Protein AF-A0A3C0ID76-F1 (afdb_monomer_lite)

Secondary structure (DSSP, 8-state):
-EE-BB--STTTTEEEHHHHHHHHHH-GGGGGGEEEEE-HHHHHHT--EEEE--TT--HHHHTT-HHHHHHHHHHHHHHHT-S-HHHHHGGGSTTS-SB----SS-EEEEES---TT-SS---EEE-TTSEEBTTEEEEET--HHHHHHHTSHHHHHHHHHHS--S---

Foldseek 3Di:
DAFFFAALQVCLFKDFPVRVVVLCVVPVLQVVQKFWEDALVCVVVVGTMIGRRCVPPDPVSVVSGVSVVVSLVSSLVSQCPDPDPLSNVCSVVSNDGSGHPQDPAKWKKFFPDDDPPDLAGDIDIDGSRNRYYSRIDIDGPDDVVNVCVNRDSVVSVVCVVPPDHPDDD

Structure (mmCIF, N/CA/C/O backbone):
data_AF-A0A3C0ID76-F1
#
_entry.id   AF-A0A3C0ID76-F1
#
loop_
_atom_site.group_PDB
_atom_site.id
_atom_site.type_symbol
_atom_site.label_atom_id
_atom_site.label_alt_id
_atom_site.label_comp_id
_atom_site.label_asym_id
_atom_site.label_entity_id
_atom_site.label_seq_id
_atom_site.pdbx_PDB_ins_code
_atom_site.Cartn_x
_atom_site.Cartn_y
_atom_site.Cartn_z
_atom_site.occupancy
_atom_site.B_iso_or_equiv
_atom_site.auth_seq_id
_atom_site.auth_comp_id
_atom_site.auth_asym_id
_atom_site.auth_atom_id
_atom_site.pdbx_PDB_model_num
ATOM 1 N N . MET A 1 1 ? -0.368 5.693 -15.527 1.00 88.75 1 MET A N 1
ATOM 2 C CA . MET A 1 1 ? 0.178 5.298 -14.211 1.00 88.75 1 MET A CA 1
ATOM 3 C C . MET A 1 1 ? -0.665 5.972 -13.147 1.00 88.75 1 MET A C 1
ATOM 5 O O . MET A 1 1 ? -1.058 7.111 -13.368 1.00 88.75 1 MET A O 1
ATOM 9 N N . TYR A 1 2 ? -0.950 5.303 -12.034 1.00 95.44 2 TYR A N 1
ATOM 10 C CA . TYR A 1 2 ? -1.711 5.881 -10.923 1.00 95.44 2 TYR A CA 1
ATOM 11 C C . TYR A 1 2 ? -0.853 5.904 -9.665 1.00 95.44 2 TYR A C 1
ATOM 13 O O . TYR A 1 2 ? -0.040 5.013 -9.455 1.00 95.44 2 TYR A O 1
ATOM 21 N N . LYS A 1 3 ? -1.014 6.927 -8.826 1.00 97.00 3 LYS A N 1
ATOM 22 C CA . LYS A 1 3 ? -0.360 6.970 -7.514 1.00 97.00 3 LYS A CA 1
ATOM 23 C C . LYS A 1 3 ? -0.988 5.923 -6.590 1.00 97.00 3 LYS A C 1
ATOM 25 O O . LYS A 1 3 ? -2.196 5.714 -6.658 1.00 97.00 3 LYS A O 1
ATOM 30 N N . GLY A 1 4 ? -0.188 5.307 -5.721 1.00 97.56 4 GLY A N 1
ATOM 31 C CA . GLY A 1 4 ? -0.679 4.376 -4.708 1.00 97.56 4 GLY A CA 1
ATOM 32 C C . GLY A 1 4 ? -1.562 5.020 -3.636 1.00 97.56 4 GLY A C 1
ATOM 33 O O . GLY A 1 4 ? -1.765 6.241 -3.599 1.00 97.56 4 GLY A O 1
ATOM 34 N N . SER A 1 5 ? -2.074 4.175 -2.747 1.00 97.94 5 SER A N 1
ATOM 35 C CA . SER A 1 5 ? -3.008 4.557 -1.695 1.00 97.94 5 SER A CA 1
ATOM 36 C C . SER A 1 5 ? -2.307 5.272 -0.540 1.00 97.94 5 SER A C 1
ATOM 38 O O . SER A 1 5 ? -1.258 4.833 -0.066 1.00 97.94 5 SER A O 1
ATOM 40 N N . GLN A 1 6 ? -2.891 6.372 -0.061 1.00 97.25 6 GLN A N 1
ATOM 41 C CA . GLN A 1 6 ? -2.335 7.179 1.027 1.00 97.25 6 GLN A CA 1
ATOM 42 C C . GLN A 1 6 ? -3.062 6.900 2.355 1.00 97.25 6 GLN A C 1
ATOM 44 O O . GLN A 1 6 ? -4.247 7.229 2.458 1.00 97.25 6 GLN A O 1
ATOM 49 N N . PRO A 1 7 ? -2.380 6.359 3.388 1.00 96.69 7 PRO A N 1
ATOM 50 C CA . PRO A 1 7 ? -3.024 6.006 4.656 1.00 96.69 7 PRO A CA 1
ATOM 51 C C . PRO A 1 7 ? -3.488 7.217 5.475 1.00 96.69 7 PRO A C 1
ATOM 53 O O . PRO A 1 7 ? -4.645 7.282 5.896 1.00 96.69 7 PRO A O 1
ATOM 56 N N . THR A 1 8 ? -2.579 8.173 5.705 1.00 96.75 8 THR A N 1
ATOM 57 C CA . THR A 1 8 ? -2.744 9.293 6.655 1.00 96.75 8 THR A CA 1
ATOM 58 C C . THR A 1 8 ? -3.369 8.811 7.969 1.00 96.75 8 THR A C 1
ATOM 60 O O . THR A 1 8 ? -4.470 9.207 8.359 1.00 96.75 8 THR A O 1
ATOM 63 N N . ASP A 1 9 ? -2.684 7.874 8.614 1.00 96.50 9 ASP A N 1
ATOM 64 C CA . ASP A 1 9 ? -3.171 7.084 9.749 1.00 96.50 9 ASP A CA 1
ATOM 65 C C . ASP A 1 9 ? -2.263 7.195 10.990 1.00 96.50 9 ASP A C 1
ATOM 67 O O . ASP A 1 9 ? -2.601 6.687 12.056 1.00 96.50 9 ASP A O 1
ATOM 71 N N . GLY A 1 10 ? -1.104 7.853 10.867 1.00 95.69 10 GLY A N 1
ATOM 72 C CA . GLY A 1 10 ? -0.116 7.971 11.940 1.00 95.69 10 GLY A CA 1
ATOM 73 C C . GLY A 1 10 ? 0.570 6.645 12.273 1.00 95.69 10 GLY A C 1
ATOM 74 O O . GLY A 1 10 ? 1.035 6.479 13.394 1.00 95.69 10 GLY A O 1
ATOM 75 N N . GLY A 1 11 ? 0.578 5.684 11.342 1.00 96.50 11 GLY A N 1
ATOM 76 C CA . GLY A 1 11 ? 1.122 4.342 11.559 1.00 96.50 11 GLY A CA 1
ATOM 77 C C . GLY A 1 11 ? 0.181 3.386 12.298 1.00 96.50 11 GLY A C 1
ATOM 78 O O . GLY A 1 11 ? 0.545 2.236 12.523 1.00 96.50 11 GLY A O 1
ATOM 79 N N . ASN A 1 12 ? -1.035 3.812 12.662 1.00 98.31 12 ASN A N 1
ATOM 80 C CA . ASN A 1 12 ? -1.976 2.965 13.401 1.00 98.31 12 ASN A CA 1
ATOM 81 C C . ASN A 1 12 ? -2.407 1.716 12.619 1.00 98.31 12 ASN A C 1
ATOM 83 O O . ASN A 1 12 ? -2.674 0.687 13.241 1.00 98.31 12 ASN A O 1
ATOM 87 N N . PHE A 1 13 ? -2.468 1.782 11.290 1.00 98.19 13 PHE A N 1
ATOM 88 C CA . PHE A 1 13 ? -2.821 0.651 10.438 1.00 98.19 13 PHE A CA 1
ATOM 89 C C . PHE A 1 13 ? -1.612 -0.075 9.870 1.00 98.19 13 PHE A C 1
ATOM 91 O O . PHE A 1 13 ? -1.819 -0.996 9.092 1.00 98.19 13 PHE A O 1
ATOM 98 N N . LEU A 1 14 ? -0.384 0.293 10.236 1.00 98.06 14 LEU A N 1
ATOM 99 C CA . LEU A 1 14 ? 0.836 -0.286 9.680 1.00 98.06 14 LEU A CA 1
ATOM 100 C C . LEU A 1 14 ? 1.467 -1.275 10.662 1.00 98.06 14 LEU A C 1
ATOM 102 O O . LEU A 1 14 ? 1.483 -1.031 11.867 1.00 98.06 14 LEU A O 1
ATOM 106 N N . PHE A 1 15 ? 2.000 -2.376 10.131 1.00 98.06 15 PHE A N 1
ATOM 107 C CA . PHE A 1 15 ? 2.634 -3.434 10.915 1.00 98.06 15 PHE A CA 1
ATOM 108 C C . PHE A 1 15 ? 3.892 -3.948 10.218 1.00 98.06 15 PHE A C 1
ATOM 110 O O . PHE A 1 15 ? 3.887 -4.226 9.016 1.00 98.06 15 PHE A O 1
ATOM 117 N N . THR A 1 16 ? 4.945 -4.151 10.997 1.00 97.81 16 THR A N 1
ATOM 118 C CA . THR A 1 16 ? 6.022 -5.093 10.674 1.00 97.81 16 THR A CA 1
ATOM 119 C C . THR A 1 16 ? 5.516 -6.537 10.759 1.00 97.81 16 THR A C 1
ATOM 121 O O . THR A 1 16 ? 4.428 -6.811 11.273 1.00 97.81 16 THR A O 1
ATOM 124 N N . GLU A 1 17 ? 6.305 -7.499 10.274 1.00 97.25 17 GLU A N 1
ATOM 125 C CA . GLU A 1 17 ? 5.946 -8.921 10.365 1.00 97.25 17 GLU A CA 1
ATOM 126 C C . GLU A 1 17 ? 5.778 -9.394 11.820 1.00 97.25 17 GLU A C 1
ATOM 128 O O . GLU A 1 17 ? 4.817 -10.106 12.117 1.00 97.25 17 GLU A O 1
ATOM 133 N N . SER A 1 18 ? 6.644 -8.940 12.736 1.00 98.00 18 SER A N 1
ATOM 134 C CA . SER A 1 18 ? 6.535 -9.265 14.166 1.00 98.00 18 SER A CA 1
ATOM 135 C C . SER A 1 18 ? 5.276 -8.661 14.784 1.00 98.00 18 SER A C 1
ATOM 137 O O . SER A 1 18 ? 4.487 -9.381 15.390 1.00 98.00 18 SER A O 1
ATOM 139 N N . GLU A 1 19 ? 5.030 -7.362 14.572 1.00 98.19 19 GLU A N 1
ATOM 140 C CA . GLU A 1 19 ? 3.843 -6.688 15.117 1.00 98.19 19 GLU A CA 1
ATOM 141 C C . GLU A 1 19 ? 2.546 -7.303 14.593 1.00 98.19 19 GLU A C 1
ATOM 143 O O . GLU A 1 19 ? 1.575 -7.417 15.338 1.00 98.19 19 GLU A O 1
ATOM 148 N N . LYS A 1 20 ? 2.523 -7.722 13.320 1.00 98.12 20 LYS A N 1
ATOM 149 C CA . LYS A 1 20 ? 1.394 -8.442 12.726 1.00 98.12 20 LYS A CA 1
ATOM 150 C C . LYS A 1 20 ? 1.130 -9.746 13.475 1.00 98.12 20 LYS A C 1
ATOM 152 O O . LYS A 1 20 ? -0.009 -10.015 13.846 1.00 98.12 20 LYS A O 1
ATOM 157 N N . ASN A 1 21 ? 2.165 -10.557 13.690 1.00 98.12 21 ASN A N 1
ATOM 158 C CA . ASN A 1 21 ? 2.030 -11.841 14.375 1.00 98.12 21 ASN A CA 1
ATOM 159 C C . ASN A 1 21 ? 1.540 -11.638 15.817 1.00 98.12 21 ASN A C 1
ATOM 161 O O . ASN A 1 21 ? 0.553 -12.252 16.222 1.00 98.12 21 ASN A O 1
ATOM 165 N N . ASP A 1 22 ? 2.132 -10.694 16.549 1.00 98.31 22 ASP A N 1
ATOM 166 C CA . ASP A 1 22 ? 1.720 -10.355 17.915 1.00 98.31 22 ASP A CA 1
ATOM 167 C C . ASP A 1 22 ? 0.293 -9.802 17.980 1.00 98.31 22 ASP A C 1
ATOM 169 O O . ASP A 1 22 ? -0.436 -10.049 18.943 1.00 98.31 22 ASP A O 1
ATOM 173 N N . PHE A 1 23 ? -0.138 -9.054 16.965 1.00 98.31 23 PHE A N 1
ATOM 174 C CA . PHE A 1 23 ? -1.504 -8.552 16.881 1.00 98.31 23 PHE A CA 1
ATOM 175 C C . PHE A 1 23 ? -2.504 -9.689 16.648 1.00 98.31 23 PHE A C 1
ATOM 177 O O . PHE A 1 23 ? -3.539 -9.746 17.312 1.00 98.31 23 PHE A O 1
ATOM 184 N N . LEU A 1 24 ? -2.179 -10.630 15.759 1.00 98.12 24 LEU A N 1
ATOM 185 C CA . LEU A 1 24 ? -3.0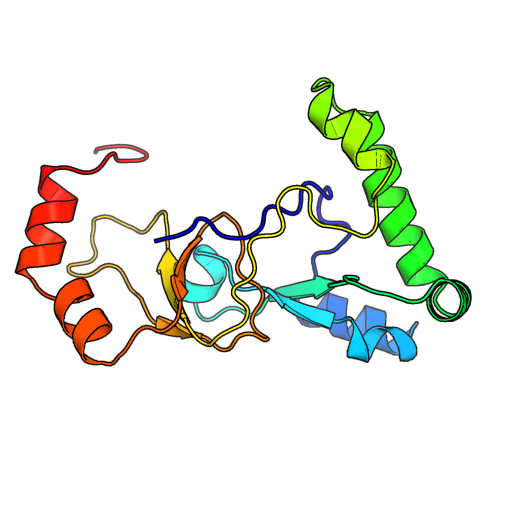55 -11.751 15.419 1.00 98.12 24 LEU A CA 1
ATOM 186 C C . LEU A 1 24 ? -3.175 -12.798 16.530 1.00 98.12 24 LEU A C 1
ATOM 188 O O . LEU A 1 24 ? -4.211 -13.449 16.610 1.00 98.12 24 LEU A O 1
ATOM 192 N N . THR A 1 25 ? -2.189 -12.928 17.425 1.00 98.00 25 THR A N 1
ATOM 193 C CA . THR A 1 25 ? -2.357 -13.763 18.634 1.00 98.00 25 THR A CA 1
ATOM 194 C C . THR A 1 25 ? -3.434 -13.206 19.567 1.00 98.00 25 THR A C 1
ATOM 196 O O . THR A 1 25 ? -4.194 -13.965 20.163 1.00 98.00 25 THR A O 1
ATOM 199 N N . LYS A 1 26 ? -3.532 -11.876 19.668 1.00 97.38 26 LYS A N 1
ATOM 200 C CA . LYS A 1 26 ? -4.506 -11.175 20.519 1.00 97.38 26 LYS A CA 1
ATOM 201 C C . LYS A 1 26 ? -5.871 -11.053 19.852 1.00 97.38 26 LYS A C 1
ATOM 203 O O . LYS A 1 26 ? -6.887 -11.031 20.539 1.00 97.38 26 LYS A O 1
ATOM 208 N N . GLU A 1 27 ? -5.897 -10.947 18.526 1.00 97.19 27 GLU A N 1
ATOM 209 C CA . GLU A 1 27 ? -7.123 -10.733 17.761 1.00 97.19 27 GLU A CA 1
ATOM 210 C C . GLU A 1 27 ? -7.144 -11.524 16.439 1.00 97.19 27 GLU A C 1
ATOM 212 O O . GLU A 1 27 ? -7.035 -10.943 15.356 1.00 97.19 27 GLU A O 1
ATOM 217 N N . PRO A 1 28 ? -7.341 -12.857 16.488 1.00 97.44 28 PRO A N 1
ATOM 218 C CA . PRO A 1 28 ? -7.258 -13.717 15.302 1.00 97.44 28 PRO A CA 1
ATOM 219 C C . PRO A 1 28 ? -8.262 -13.364 14.196 1.00 97.44 28 PRO A C 1
ATOM 221 O O . PRO A 1 28 ? -7.977 -13.532 13.011 1.00 97.44 28 PRO A O 1
ATOM 224 N N . LYS A 1 29 ? -9.437 -12.829 14.562 1.00 96.81 29 LYS A N 1
ATOM 225 C CA . LYS A 1 29 ? -10.487 -12.419 13.609 1.00 96.81 29 LYS A CA 1
ATOM 226 C C . LYS A 1 29 ? -10.037 -11.304 12.660 1.00 96.81 29 LYS A C 1
ATOM 228 O O . LYS A 1 29 ? -10.600 -11.178 11.575 1.00 96.81 29 LYS A O 1
ATOM 233 N N . ALA A 1 30 ? -9.005 -10.542 13.026 1.00 97.38 30 ALA A N 1
ATOM 234 C CA . ALA A 1 30 ? -8.445 -9.501 12.175 1.00 97.38 30 ALA A CA 1
ATOM 235 C C . ALA A 1 30 ? -7.633 -10.054 10.991 1.00 97.38 30 ALA A C 1
ATOM 237 O O . ALA A 1 30 ? -7.351 -9.300 10.064 1.00 97.38 30 ALA A O 1
ATOM 238 N N . ALA A 1 31 ? -7.288 -11.350 10.973 1.00 97.50 31 ALA A N 1
ATOM 239 C CA . ALA A 1 31 ? -6.434 -11.952 9.943 1.00 97.50 31 ALA A CA 1
ATOM 240 C C . ALA A 1 31 ? -6.916 -11.677 8.512 1.00 97.50 31 ALA A C 1
ATOM 242 O O . ALA A 1 31 ? -6.108 -11.373 7.641 1.00 97.50 31 ALA A O 1
ATOM 243 N N . LYS A 1 32 ? -8.233 -11.703 8.277 1.00 96.31 32 LYS A N 1
ATOM 244 C CA . LYS A 1 32 ? -8.817 -11.439 6.953 1.00 96.31 32 LYS A CA 1
ATOM 245 C C . LYS A 1 32 ? -8.697 -9.983 6.481 1.00 96.31 32 LYS A C 1
ATOM 247 O O . LYS A 1 32 ? -8.815 -9.722 5.289 1.00 96.31 32 LYS A O 1
ATOM 252 N N . TYR A 1 33 ? -8.453 -9.057 7.408 1.00 97.69 33 TYR A N 1
ATOM 253 C CA . TYR A 1 33 ? -8.259 -7.628 7.147 1.00 97.69 33 TYR A CA 1
ATOM 254 C C . TYR A 1 33 ? -6.789 -7.228 7.084 1.00 97.69 33 TYR A C 1
ATOM 256 O O . TYR A 1 33 ? -6.476 -6.085 6.768 1.00 97.69 33 TYR A O 1
ATOM 264 N N . ILE A 1 34 ? -5.874 -8.145 7.385 1.00 98.00 34 ILE A N 1
ATOM 265 C CA . ILE A 1 34 ? -4.447 -7.899 7.255 1.00 98.00 34 ILE A CA 1
ATOM 266 C C . ILE A 1 34 ? -4.021 -8.240 5.830 1.00 98.00 34 ILE A C 1
ATOM 268 O O . ILE A 1 34 ? -4.134 -9.383 5.389 1.00 98.00 34 ILE A O 1
ATOM 272 N N . LYS A 1 35 ? -3.505 -7.241 5.117 1.00 98.12 35 LYS A N 1
ATOM 273 C CA . LYS A 1 35 ? -3.000 -7.381 3.747 1.00 98.12 35 LYS A CA 1
ATOM 274 C C . LYS A 1 35 ? -1.531 -6.954 3.663 1.00 98.12 35 LYS A C 1
ATOM 276 O O . LYS A 1 35 ? -1.111 -6.121 4.474 1.00 98.12 35 LYS A O 1
ATOM 281 N N . PRO A 1 36 ? -0.738 -7.502 2.724 1.00 98.06 36 PRO A N 1
ATOM 282 C CA . PRO A 1 36 ? 0.576 -6.955 2.404 1.00 98.06 36 PRO A CA 1
ATOM 283 C C . PRO A 1 36 ? 0.453 -5.479 2.018 1.00 98.06 36 PRO A C 1
ATOM 285 O O . PRO A 1 36 ? -0.465 -5.105 1.292 1.00 98.06 36 PRO A O 1
ATOM 288 N N . LEU A 1 37 ? 1.374 -4.651 2.502 1.00 98.25 37 LEU A N 1
ATOM 289 C CA . LEU A 1 37 ? 1.503 -3.255 2.101 1.00 98.25 37 LEU A CA 1
ATOM 290 C C . LEU A 1 37 ? 2.835 -3.083 1.384 1.00 98.25 37 LEU A C 1
ATOM 292 O O . LEU A 1 37 ? 3.892 -3.212 2.002 1.00 98.25 37 LEU A O 1
ATOM 296 N N . ILE A 1 38 ? 2.779 -2.753 0.099 1.00 97.94 38 ILE A N 1
ATOM 297 C CA . ILE A 1 38 ? 3.963 -2.597 -0.733 1.00 97.94 38 ILE A CA 1
ATOM 298 C C . ILE A 1 38 ? 4.289 -1.116 -0.881 1.00 97.94 38 ILE A C 1
ATOM 300 O O . ILE A 1 38 ? 3.561 -0.337 -1.502 1.00 97.94 38 ILE A O 1
ATOM 304 N N . SER A 1 39 ? 5.409 -0.745 -0.278 1.00 97.00 39 SER A N 1
ATOM 305 C CA . SER A 1 39 ? 5.996 0.591 -0.274 1.00 97.00 39 SER A CA 1
ATOM 306 C C . SER A 1 39 ? 7.337 0.563 -1.001 1.00 97.00 39 SER A C 1
ATOM 308 O O . SER A 1 39 ? 7.938 -0.496 -1.168 1.00 97.00 39 SER A O 1
ATOM 310 N N . ALA A 1 40 ? 7.823 1.726 -1.440 1.00 96.88 40 ALA A N 1
ATOM 311 C CA . ALA A 1 40 ? 9.033 1.806 -2.259 1.00 96.88 40 ALA A CA 1
ATOM 312 C C . ALA A 1 40 ? 10.266 1.207 -1.564 1.00 96.88 40 ALA A C 1
ATOM 314 O O . ALA A 1 40 ? 11.022 0.476 -2.195 1.00 96.88 40 ALA A O 1
ATOM 315 N N . HIS A 1 41 ? 10.457 1.498 -0.275 1.00 95.56 41 HIS A N 1
ATOM 316 C CA . HIS A 1 41 ? 11.593 0.996 0.497 1.00 95.56 41 HIS A CA 1
ATOM 317 C C . HIS A 1 41 ? 11.536 -0.527 0.638 1.00 95.56 41 HIS A C 1
ATOM 319 O O . HIS A 1 41 ? 12.471 -1.226 0.257 1.00 95.56 41 HIS A O 1
ATOM 325 N N . GLU A 1 42 ? 10.398 -1.033 1.103 1.00 95.56 42 GLU A N 1
ATOM 326 C CA . GLU A 1 42 ? 10.165 -2.448 1.347 1.00 95.56 42 GLU A CA 1
ATOM 327 C C . GLU A 1 42 ? 10.267 -3.265 0.056 1.00 95.56 42 GLU A C 1
ATOM 329 O O . GLU A 1 42 ? 10.925 -4.301 0.033 1.00 95.56 42 GLU A O 1
ATOM 334 N N . PHE A 1 43 ? 9.716 -2.756 -1.049 1.00 97.44 43 PHE A N 1
ATOM 335 C CA . PHE A 1 43 ? 9.840 -3.392 -2.357 1.00 97.44 43 PHE A CA 1
ATOM 336 C C . PHE A 1 43 ? 11.295 -3.469 -2.836 1.00 97.44 43 PHE A C 1
ATOM 338 O O . PHE A 1 43 ? 11.737 -4.516 -3.301 1.00 97.44 43 PHE A O 1
ATOM 345 N N . ILE A 1 44 ? 12.048 -2.371 -2.721 1.00 97.12 44 ILE A N 1
ATOM 346 C CA . ILE A 1 44 ? 13.440 -2.310 -3.187 1.00 97.12 44 ILE A CA 1
ATOM 347 C C . ILE A 1 44 ? 14.356 -3.210 -2.347 1.00 97.12 44 ILE A C 1
ATOM 349 O O . ILE A 1 44 ? 15.296 -3.786 -2.894 1.00 97.12 44 ILE A O 1
ATOM 353 N N . ASN A 1 45 ? 14.093 -3.326 -1.045 1.00 95.88 45 ASN A N 1
ATOM 354 C CA . ASN A 1 45 ? 14.939 -4.065 -0.105 1.00 95.88 45 ASN A CA 1
ATOM 355 C C . ASN A 1 45 ? 14.455 -5.498 0.173 1.00 95.88 45 ASN A C 1
ATOM 357 O O . ASN A 1 45 ? 15.119 -6.231 0.900 1.00 95.88 45 ASN A O 1
ATOM 361 N N . GLY A 1 46 ? 13.322 -5.917 -0.400 1.00 94.75 46 GLY A N 1
ATOM 362 C CA . GLY A 1 46 ? 12.740 -7.240 -0.151 1.00 94.75 46 GLY A CA 1
ATOM 363 C C . GLY A 1 46 ? 12.190 -7.408 1.270 1.00 94.75 46 GLY A C 1
ATOM 364 O O . GLY A 1 46 ? 12.111 -8.527 1.778 1.00 94.75 46 GLY A O 1
ATOM 365 N N . GLU A 1 47 ? 11.825 -6.307 1.922 1.00 95.88 47 GLU A N 1
ATOM 366 C CA . GLU A 1 47 ? 11.252 -6.316 3.265 1.00 95.88 47 GLU A CA 1
ATOM 367 C C . GLU A 1 47 ? 9.735 -6.500 3.211 1.00 95.88 47 GLU A C 1
ATOM 369 O O . GLU A 1 47 ? 9.071 -6.210 2.214 1.00 95.88 47 GLU A O 1
ATOM 374 N N . LYS A 1 48 ? 9.162 -6.976 4.318 1.00 96.38 48 LYS A N 1
ATOM 375 C CA . LYS A 1 48 ? 7.722 -7.197 4.429 1.00 96.38 48 LYS A CA 1
ATOM 376 C C . LYS A 1 48 ? 7.084 -6.183 5.353 1.00 96.38 48 LYS A C 1
ATOM 378 O O . LYS A 1 48 ? 7.508 -5.996 6.494 1.00 96.38 48 LYS A O 1
ATOM 383 N N . ARG A 1 49 ? 5.967 -5.637 4.892 1.00 97.50 49 ARG A N 1
ATOM 384 C CA . ARG A 1 49 ? 5.092 -4.783 5.681 1.00 97.50 49 ARG A CA 1
ATOM 385 C C . ARG A 1 49 ? 3.648 -5.137 5.411 1.00 97.50 49 ARG A C 1
ATOM 387 O O . ARG A 1 49 ? 3.302 -5.661 4.354 1.00 97.50 49 ARG A O 1
ATOM 394 N N . TYR A 1 50 ? 2.812 -4.869 6.398 1.00 98.50 50 TYR A N 1
ATOM 395 C CA . TYR A 1 50 ? 1.404 -5.212 6.368 1.00 98.50 50 TYR A CA 1
ATOM 396 C C . TYR A 1 50 ? 0.569 -4.014 6.791 1.00 98.50 50 TYR A C 1
ATOM 398 O O . TYR A 1 50 ? 1.045 -3.122 7.503 1.00 98.50 50 TYR A O 1
ATOM 406 N N . CYS A 1 51 ? -0.694 -4.012 6.377 1.00 98.44 51 CYS A N 1
ATOM 407 C CA . CYS A 1 51 ? -1.664 -3.052 6.863 1.00 98.44 51 CYS A CA 1
ATOM 408 C C . CYS A 1 51 ? -3.007 -3.675 7.232 1.00 98.44 51 CYS A C 1
ATOM 410 O O . CYS A 1 51 ? -3.398 -4.705 6.683 1.00 98.44 51 CYS A O 1
ATOM 412 N N . LEU A 1 52 ? -3.738 -2.993 8.115 1.00 98.25 52 LEU A N 1
ATOM 413 C CA . LEU A 1 52 ? -5.176 -3.194 8.273 1.00 98.25 52 LEU A CA 1
ATOM 414 C C . LEU A 1 52 ? -5.909 -2.538 7.096 1.00 98.25 52 LEU A C 1
ATOM 416 O O . LEU A 1 52 ? -5.990 -1.314 7.001 1.00 98.25 52 LEU A O 1
ATOM 420 N N . TRP A 1 53 ? -6.445 -3.368 6.208 1.00 98.06 53 TRP A N 1
ATOM 421 C CA . TRP A 1 53 ? -7.262 -2.982 5.067 1.00 98.06 53 TRP A CA 1
ATOM 422 C C . TRP A 1 53 ? -8.738 -3.245 5.372 1.00 98.06 53 TRP A C 1
ATOM 424 O O . TRP A 1 53 ? -9.234 -4.357 5.216 1.00 98.06 53 TRP A O 1
ATOM 434 N N . LEU A 1 54 ? -9.432 -2.214 5.856 1.00 97.44 54 LEU A N 1
ATOM 435 C CA . LEU A 1 54 ? -10.800 -2.300 6.389 1.00 97.44 54 LEU A CA 1
ATOM 436 C C . LEU A 1 54 ? -11.860 -1.788 5.400 1.00 97.44 54 LEU A C 1
ATOM 438 O O . LEU A 1 54 ? -12.896 -1.260 5.808 1.00 97.44 54 LEU A O 1
ATOM 442 N N . VAL A 1 55 ? -11.583 -1.885 4.100 1.00 95.50 55 VAL A N 1
ATOM 443 C CA . VAL A 1 55 ? -12.574 -1.569 3.065 1.00 95.50 55 VAL A CA 1
ATOM 444 C C . VAL A 1 55 ? -13.740 -2.550 3.201 1.00 95.50 55 VAL A C 1
ATOM 446 O O . VAL A 1 55 ? -13.516 -3.746 3.364 1.00 95.50 55 VAL A O 1
ATOM 449 N N . ASP A 1 56 ? -14.961 -2.015 3.204 1.00 93.25 56 ASP A N 1
ATOM 450 C CA . ASP A 1 56 ? -16.220 -2.764 3.316 1.00 93.25 56 ASP A CA 1
ATOM 451 C C . ASP A 1 56 ? -16.337 -3.665 4.561 1.00 93.25 56 ASP A C 1
ATOM 453 O O . ASP A 1 56 ? -17.068 -4.653 4.569 1.00 93.25 56 ASP A O 1
ATOM 457 N N . VAL A 1 57 ? -15.629 -3.327 5.647 1.00 95.62 57 VAL A N 1
ATOM 458 C CA . VAL A 1 57 ? -15.779 -4.043 6.918 1.00 95.62 57 VAL A CA 1
ATOM 459 C C . VAL A 1 57 ? -17.179 -3.836 7.504 1.00 95.62 57 VAL A C 1
ATOM 461 O O . VAL A 1 57 ? -17.636 -2.709 7.707 1.00 95.62 57 VAL A O 1
ATOM 464 N N . GLU A 1 58 ? -17.835 -4.936 7.866 1.00 95.31 58 GLU A N 1
ATOM 465 C CA . GLU A 1 58 ? -19.152 -4.892 8.492 1.00 95.31 58 GLU A CA 1
ATOM 466 C C . GLU A 1 58 ? -19.074 -4.403 9.954 1.00 95.31 58 GLU A C 1
ATOM 468 O O . GLU A 1 58 ? -18.249 -4.897 10.740 1.00 95.31 58 GLU A O 1
ATOM 473 N N . PRO A 1 59 ? -19.970 -3.498 10.401 1.00 93.31 59 PRO A N 1
ATOM 474 C CA . PRO A 1 59 ? -19.972 -2.998 11.778 1.00 93.31 59 PRO A CA 1
ATOM 475 C C . PRO A 1 59 ? -20.070 -4.101 12.839 1.00 93.31 59 PRO A C 1
ATOM 477 O O . PRO A 1 59 ? -19.509 -3.977 13.930 1.00 93.31 59 PRO A O 1
ATOM 480 N N . ASN A 1 60 ? -20.771 -5.195 12.532 1.00 94.56 60 ASN A N 1
ATOM 481 C CA . ASN A 1 60 ? -20.919 -6.328 13.445 1.00 94.56 60 ASN A CA 1
ATOM 482 C C . ASN A 1 60 ? -19.619 -7.111 13.645 1.00 94.56 60 ASN A C 1
ATOM 484 O O . ASN A 1 60 ? -19.430 -7.703 14.706 1.00 94.56 60 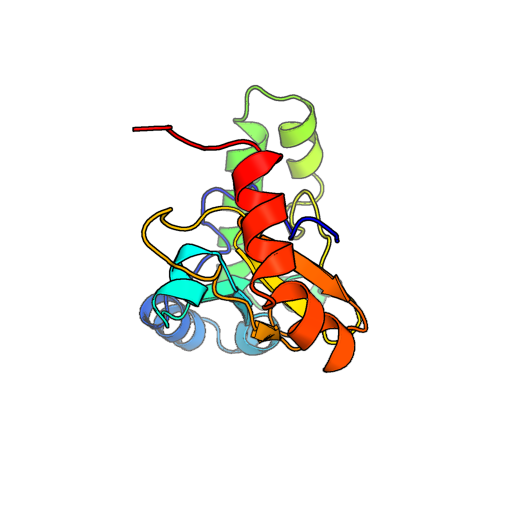ASN A O 1
ATOM 488 N N . GLU A 1 61 ? -18.714 -7.090 12.670 1.00 94.62 61 GLU A N 1
ATOM 489 C CA . GLU A 1 61 ? -17.406 -7.727 12.793 1.00 94.62 61 GLU A CA 1
ATOM 490 C C . GLU A 1 61 ? -16.423 -6.837 13.545 1.00 94.62 61 GLU A C 1
ATOM 492 O O . GLU A 1 61 ? -15.706 -7.328 14.416 1.00 94.62 61 GLU A O 1
ATOM 497 N N . LEU A 1 62 ? -16.449 -5.520 13.298 1.00 94.19 62 LEU A N 1
ATOM 498 C CA . LEU A 1 62 ? -15.643 -4.556 14.056 1.00 94.19 62 LEU A CA 1
ATOM 499 C C . LEU A 1 62 ? -15.910 -4.631 15.561 1.00 94.19 62 LEU A C 1
ATOM 501 O O . LEU A 1 62 ? -14.971 -4.593 16.353 1.00 94.19 62 LEU A O 1
ATOM 505 N N . LYS A 1 63 ? -17.175 -4.800 15.970 1.00 93.31 63 LYS A N 1
ATOM 506 C CA . LYS A 1 63 ? -17.548 -4.968 17.388 1.00 93.31 63 LYS A CA 1
ATOM 507 C C . LYS A 1 63 ? -16.863 -6.164 18.057 1.00 93.31 63 LYS A C 1
ATOM 509 O O . LYS A 1 63 ? -16.702 -6.167 19.272 1.00 93.31 63 LYS A O 1
ATOM 514 N N . GLN A 1 64 ? -16.460 -7.168 17.281 1.00 95.25 64 GLN A N 1
ATOM 515 C CA . GLN A 1 64 ? -15.789 -8.372 17.773 1.00 95.25 64 GLN A CA 1
ATOM 516 C C . GLN A 1 64 ? -14.258 -8.241 17.783 1.00 95.25 64 GLN A C 1
ATOM 518 O O . GLN A 1 64 ? -13.576 -9.211 18.113 1.00 95.25 64 GLN A O 1
ATOM 523 N N . MET A 1 65 ? -13.721 -7.076 17.407 1.00 97.50 65 MET A N 1
ATOM 524 C CA . MET A 1 65 ? -12.290 -6.807 17.252 1.00 97.50 65 MET A CA 1
ATOM 525 C C . MET A 1 65 ? -11.886 -5.540 18.037 1.00 97.50 65 MET A C 1
ATOM 527 O O . MET A 1 65 ? -11.647 -4.477 17.452 1.00 97.50 65 MET A O 1
ATOM 531 N N . PRO A 1 66 ? -11.858 -5.599 19.386 1.00 97.69 66 PRO A N 1
ATOM 532 C CA . PRO A 1 66 ? -11.558 -4.441 20.228 1.00 97.69 66 PRO A CA 1
ATOM 533 C C . PRO A 1 66 ? -10.176 -3.820 19.976 1.00 97.69 66 PRO A C 1
ATOM 535 O O . PRO A 1 66 ? -10.011 -2.615 20.174 1.00 97.69 66 PRO A O 1
ATOM 538 N N . ASN A 1 67 ? -9.173 -4.585 19.543 1.00 98.00 67 ASN A N 1
ATOM 539 C CA . ASN A 1 67 ? -7.848 -4.040 19.245 1.00 98.00 67 ASN A CA 1
ATOM 540 C C . ASN A 1 67 ? -7.826 -3.292 17.905 1.00 98.00 67 ASN A C 1
ATOM 542 O O . ASN A 1 67 ? -7.200 -2.234 17.823 1.00 98.00 67 ASN A O 1
ATOM 546 N N . VAL A 1 68 ? -8.563 -3.756 16.892 1.00 98.19 68 VAL A N 1
ATOM 547 C CA . VAL A 1 68 ? -8.816 -3.010 15.651 1.00 98.19 68 VAL A CA 1
ATOM 548 C C . VAL A 1 68 ? -9.556 -1.708 15.962 1.00 98.19 68 VAL A C 1
ATOM 550 O O . VAL A 1 68 ? -9.137 -0.652 15.490 1.00 98.19 68 VAL A O 1
ATOM 553 N N . LEU A 1 69 ? -10.584 -1.734 16.820 1.00 97.94 69 LEU A N 1
ATOM 554 C CA . LEU A 1 69 ? -11.295 -0.518 17.247 1.00 97.94 69 LEU A CA 1
ATOM 555 C C . LEU A 1 69 ? -10.359 0.510 17.901 1.00 97.94 69 LEU A C 1
ATOM 557 O O . LEU A 1 69 ? -10.449 1.700 17.599 1.00 97.94 69 LEU A O 1
ATOM 561 N N . LYS A 1 70 ? -9.408 0.067 18.736 1.00 98.19 70 LYS A N 1
ATOM 562 C CA . LYS A 1 70 ? -8.381 0.956 19.310 1.00 98.19 70 LYS A CA 1
ATOM 563 C C . LYS A 1 70 ? -7.511 1.610 18.231 1.00 98.19 70 LYS A C 1
ATOM 565 O O . LYS A 1 70 ? -7.233 2.803 18.334 1.00 98.19 70 LYS A O 1
ATOM 570 N N . ARG A 1 71 ? -7.097 0.865 17.195 1.00 98.31 71 ARG A N 1
ATOM 571 C CA . ARG A 1 71 ? -6.327 1.422 16.063 1.00 98.31 71 ARG A CA 1
ATOM 572 C C . ARG A 1 71 ? -7.156 2.437 15.267 1.00 98.31 71 ARG A C 1
ATOM 574 O O . ARG A 1 71 ? -6.645 3.510 14.961 1.00 98.31 71 ARG A O 1
ATOM 581 N N . ILE A 1 72 ? -8.432 2.143 14.995 1.00 98.31 72 ILE A N 1
ATOM 582 C CA . I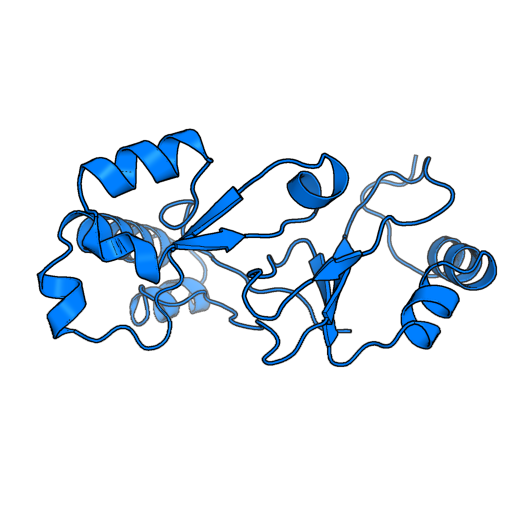LE A 1 72 ? -9.366 3.062 14.312 1.00 98.31 72 ILE A CA 1
ATOM 583 C C . ILE A 1 72 ? -9.503 4.376 15.093 1.00 98.31 72 ILE A C 1
ATOM 585 O O . ILE A 1 72 ? -9.435 5.459 14.510 1.00 98.31 72 ILE A O 1
ATOM 589 N N . GLU A 1 73 ? -9.644 4.302 16.416 1.00 98.25 73 GLU A N 1
ATOM 590 C CA . GLU A 1 73 ? -9.713 5.497 17.261 1.00 98.25 73 GLU A CA 1
ATOM 591 C C . GLU A 1 73 ? -8.390 6.281 17.256 1.00 98.25 73 GLU A C 1
ATOM 593 O O . GLU A 1 73 ? -8.398 7.511 17.218 1.00 98.25 73 GLU A O 1
ATOM 598 N N . GLY A 1 74 ? -7.247 5.588 17.217 1.00 98.50 74 GLY A N 1
ATOM 599 C CA . GLY A 1 74 ? -5.934 6.206 17.017 1.00 98.50 74 GLY A CA 1
ATOM 600 C C . GLY A 1 74 ? -5.853 7.010 15.714 1.00 98.50 74 GLY A C 1
ATOM 601 O O . GLY A 1 74 ? -5.424 8.166 15.729 1.00 98.50 74 GLY A O 1
ATOM 602 N N . VAL A 1 75 ? -6.348 6.446 14.605 1.00 98.44 75 VAL A N 1
ATOM 603 C CA . VAL A 1 75 ? -6.450 7.145 13.311 1.00 98.44 75 VAL A CA 1
ATOM 604 C C . VAL A 1 75 ? -7.340 8.378 13.419 1.00 98.44 75 VAL A C 1
ATOM 606 O O . VAL A 1 75 ? -6.943 9.464 12.989 1.00 98.44 75 VAL A O 1
ATOM 609 N N . ARG A 1 76 ? -8.532 8.235 14.011 1.00 98.38 76 ARG A N 1
ATOM 610 C CA . ARG A 1 76 ? -9.485 9.338 14.191 1.00 98.38 76 ARG A CA 1
ATOM 611 C C . ARG A 1 76 ? -8.858 10.491 14.976 1.00 98.38 76 ARG A C 1
ATOM 613 O O . ARG A 1 76 ? -8.899 11.628 14.509 1.00 98.38 76 ARG A O 1
ATOM 620 N N . LYS A 1 77 ? -8.247 10.201 16.129 1.00 98.44 77 LYS A N 1
ATOM 621 C CA . LYS A 1 77 ? -7.584 11.203 16.979 1.00 98.44 77 LYS A CA 1
ATOM 622 C C . LYS A 1 77 ? -6.458 11.921 16.244 1.00 98.44 77 LYS A C 1
ATOM 624 O O . LYS A 1 77 ? -6.406 13.147 16.273 1.00 98.44 77 LYS A O 1
ATOM 629 N N . MET A 1 78 ? -5.602 11.175 15.544 1.00 98.12 78 MET A N 1
ATOM 630 C CA . MET A 1 78 ? -4.507 11.754 14.762 1.00 98.12 78 MET A CA 1
ATOM 631 C C . MET A 1 78 ? -5.042 12.701 13.678 1.00 98.12 78 MET A C 1
ATOM 633 O O . MET A 1 78 ? -4.582 13.836 13.562 1.00 98.12 78 MET A O 1
ATOM 637 N N . ARG A 1 79 ? -6.062 12.273 12.922 1.00 98.19 79 ARG A N 1
ATOM 638 C CA . ARG A 1 79 ? -6.664 13.082 11.852 1.00 98.19 79 ARG A CA 1
ATOM 639 C C . ARG A 1 79 ? -7.312 14.366 12.375 1.00 98.19 79 ARG A C 1
ATOM 641 O O . ARG A 1 79 ? -7.107 15.420 11.777 1.00 98.19 79 ARG A O 1
ATOM 648 N N . LEU A 1 80 ? -8.029 14.298 13.501 1.00 98.12 80 LEU A N 1
ATOM 649 C CA . LEU A 1 80 ? -8.627 15.471 14.158 1.00 98.12 80 LEU A CA 1
ATOM 650 C C . LEU A 1 80 ? -7.579 16.469 14.667 1.00 98.12 80 LEU A C 1
ATOM 652 O O . LEU A 1 80 ? -7.835 17.668 14.656 1.00 98.12 80 LEU A O 1
ATOM 656 N N . ALA A 1 81 ? -6.402 15.990 15.073 1.00 97.81 81 ALA A N 1
ATOM 657 C CA . ALA A 1 81 ? -5.299 16.839 15.518 1.00 97.81 81 ALA A CA 1
ATOM 658 C C . ALA A 1 81 ? -4.542 17.530 14.363 1.00 97.81 81 ALA A C 1
ATOM 660 O O . ALA A 1 81 ? -3.674 18.366 14.608 1.00 97.81 81 ALA A O 1
ATOM 661 N N . SER A 1 82 ? -4.832 17.194 13.100 1.00 97.00 82 SER A N 1
ATOM 662 C CA . SER A 1 82 ? -4.168 17.801 11.944 1.00 97.00 82 SER A CA 1
ATOM 663 C C . SER A 1 82 ? -4.558 19.270 11.770 1.00 97.00 82 SER A C 1
ATOM 665 O O . SER A 1 82 ? -5.716 19.631 11.941 1.00 97.00 82 SER A O 1
ATOM 667 N N . SER A 1 83 ? -3.629 20.118 11.321 1.00 96.50 83 SER A N 1
ATOM 668 C CA . SER A 1 83 ? -3.927 21.502 10.917 1.00 96.50 83 SER A CA 1
ATOM 669 C C . SER A 1 83 ? -4.658 21.601 9.571 1.00 96.50 83 SER A C 1
ATOM 671 O O . SER A 1 83 ? -5.246 22.633 9.252 1.00 96.50 83 SER A O 1
ATOM 673 N N . LYS A 1 84 ? -4.633 20.538 8.758 1.00 96.31 84 LYS A N 1
ATOM 674 C CA . LYS A 1 84 ? -5.264 20.514 7.435 1.00 96.31 84 LYS A CA 1
ATOM 675 C C . LYS A 1 84 ? -6.733 20.127 7.562 1.00 96.31 84 LYS A C 1
ATOM 677 O O . LYS A 1 84 ? -7.041 18.997 7.939 1.00 96.31 84 LYS A O 1
ATOM 682 N N . LYS A 1 85 ? -7.632 21.025 7.148 1.00 96.62 85 LYS A N 1
ATOM 683 C CA . LYS A 1 85 ? -9.087 20.809 7.210 1.00 96.62 85 LYS A CA 1
ATOM 684 C C . LYS A 1 85 ? -9.530 19.510 6.524 1.00 96.62 85 LYS A C 1
ATOM 686 O O . LYS A 1 85 ? -10.251 18.720 7.119 1.00 96.62 85 LYS A O 1
ATOM 691 N N . GLN A 1 86 ? -8.994 19.232 5.336 1.00 95.69 86 GLN A N 1
ATOM 692 C CA . GLN A 1 86 ? -9.289 17.999 4.599 1.00 95.69 86 GLN A CA 1
ATOM 693 C C . GLN A 1 86 ? -8.919 16.733 5.394 1.00 95.69 86 GLN A C 1
ATOM 695 O O . GLN A 1 86 ? -9.672 15.764 5.393 1.00 95.69 86 GLN A O 1
ATOM 700 N N . THR A 1 87 ? -7.787 16.735 6.108 1.00 95.62 87 THR A N 1
ATOM 701 C CA . THR A 1 87 ? -7.378 15.607 6.960 1.00 95.62 87 THR A CA 1
ATOM 702 C C . THR A 1 87 ? -8.325 15.432 8.146 1.00 95.62 87 THR A C 1
ATOM 704 O O . THR A 1 87 ? -8.679 14.300 8.470 1.00 95.62 87 THR A O 1
ATOM 707 N N . GLN A 1 88 ? -8.771 16.531 8.762 1.00 97.38 88 GLN A N 1
ATOM 708 C CA . GLN A 1 88 ? -9.761 16.488 9.844 1.00 97.38 88 GLN A CA 1
ATOM 709 C C . GLN A 1 88 ? -11.088 15.891 9.364 1.00 97.38 88 GLN A C 1
ATOM 711 O O . GLN A 1 88 ? -11.664 15.054 10.053 1.00 97.38 88 GLN A O 1
ATOM 716 N N . ASP A 1 89 ? -11.554 16.256 8.167 1.00 97.31 89 ASP A N 1
ATOM 717 C CA . ASP A 1 89 ? -12.816 15.743 7.620 1.00 97.31 89 ASP A CA 1
ATOM 718 C C . ASP A 1 89 ? -12.755 14.218 7.384 1.00 97.31 89 ASP A C 1
ATOM 720 O O . ASP A 1 89 ? -13.737 13.501 7.604 1.00 97.31 89 ASP A O 1
ATOM 724 N N . TRP A 1 90 ? -11.571 13.688 7.049 1.00 97.31 90 TRP A N 1
ATOM 725 C CA . TRP A 1 90 ? -11.307 12.247 6.955 1.00 97.31 90 TRP A CA 1
ATOM 726 C C . TRP A 1 90 ? -11.359 11.499 8.298 1.00 97.31 90 TRP A C 1
ATOM 728 O O . TRP A 1 90 ? -11.387 10.264 8.306 1.00 97.31 90 TRP A O 1
ATOM 738 N N . ALA A 1 91 ? -11.422 12.192 9.439 1.00 97.12 91 ALA A N 1
ATOM 739 C CA . ALA A 1 91 ? -11.677 11.559 10.733 1.00 97.12 91 ALA A CA 1
ATOM 740 C C . ALA A 1 91 ? -13.097 10.967 10.841 1.00 97.12 91 ALA A C 1
ATOM 742 O O . ALA A 1 91 ? -13.342 10.112 11.692 1.00 97.12 91 ALA A O 1
ATOM 743 N N . ASN A 1 92 ? -14.019 11.377 9.959 1.00 97.06 92 ASN A N 1
ATOM 744 C CA . ASN A 1 92 ? -15.360 10.792 9.847 1.00 97.06 92 ASN A CA 1
ATOM 745 C C . ASN A 1 92 ? -15.365 9.434 9.127 1.00 97.06 92 ASN A C 1
ATOM 747 O O . ASN A 1 92 ? -16.334 8.689 9.236 1.00 97.06 92 ASN A O 1
ATOM 751 N N . LYS A 1 93 ? -14.281 9.090 8.419 1.00 96.81 93 LYS A N 1
ATOM 752 C CA . LYS A 1 93 ? -14.084 7.793 7.750 1.00 96.81 93 LYS A CA 1
ATOM 753 C C . LYS A 1 93 ? -12.779 7.137 8.231 1.00 96.81 93 LYS A C 1
ATOM 755 O O . LYS A 1 93 ? -11.859 6.940 7.434 1.00 96.81 93 LYS A O 1
ATOM 760 N N . PRO A 1 94 ? -12.646 6.835 9.538 1.00 96.94 94 PRO A N 1
ATOM 761 C CA . PRO A 1 94 ? -11.370 6.440 10.135 1.00 96.94 94 PRO A CA 1
ATOM 762 C C . PRO A 1 94 ? -10.931 5.019 9.761 1.00 96.94 94 PRO A C 1
ATOM 764 O O . PRO A 1 94 ? -9.770 4.687 9.949 1.00 96.94 94 PRO A O 1
ATOM 767 N N . THR A 1 95 ? -11.825 4.191 9.212 1.00 97.44 95 THR A N 1
ATOM 768 C CA . THR A 1 95 ? -11.511 2.840 8.714 1.00 97.44 95 THR A CA 1
ATOM 769 C C . THR A 1 95 ? -10.814 2.850 7.354 1.00 97.44 95 THR A C 1
ATOM 771 O O . THR A 1 95 ? -10.162 1.876 6.994 1.00 97.44 95 THR A O 1
ATOM 774 N N . LEU A 1 96 ? -10.932 3.941 6.593 1.00 97.38 96 LEU A N 1
ATOM 775 C CA . LEU A 1 96 ? -10.427 4.035 5.227 1.00 97.38 96 LEU A CA 1
ATOM 776 C C . LEU A 1 96 ? -9.130 4.835 5.164 1.00 97.38 96 LEU A C 1
ATOM 778 O O . LEU A 1 96 ? -8.930 5.795 5.914 1.00 97.38 96 LEU A O 1
ATOM 782 N N . PHE A 1 97 ? -8.278 4.482 4.207 1.00 97.88 97 PHE A N 1
ATOM 783 C CA . PHE A 1 97 ? -7.172 5.333 3.772 1.00 97.88 97 PHE A CA 1
ATOM 784 C C . PHE A 1 97 ? -7.730 6.617 3.138 1.00 97.88 97 PHE A C 1
ATOM 786 O O . PHE A 1 97 ? -8.777 6.588 2.491 1.00 97.88 97 PHE A O 1
ATOM 793 N N . THR A 1 98 ? -7.042 7.749 3.319 1.00 95.81 98 THR A N 1
ATOM 794 C CA . THR A 1 98 ? -7.528 9.059 2.837 1.00 95.81 98 THR A CA 1
ATOM 795 C C . THR A 1 98 ? -7.512 9.193 1.320 1.00 95.81 98 THR A C 1
ATOM 797 O O . THR A 1 98 ? -8.229 10.007 0.755 1.00 95.81 98 THR A O 1
ATOM 800 N N . GLU A 1 99 ? -6.686 8.407 0.641 1.00 93.88 99 GLU A N 1
ATOM 801 C CA . GLU A 1 99 ? -6.740 8.265 -0.811 1.00 93.88 99 GLU A CA 1
ATOM 802 C C . GLU A 1 99 ? -6.637 6.775 -1.111 1.00 93.88 99 GLU A C 1
ATOM 804 O O . GLU A 1 99 ? -5.535 6.244 -1.188 1.00 93.88 99 GLU A O 1
ATOM 809 N N . ASN A 1 100 ? -7.768 6.079 -1.218 1.00 94.88 100 ASN A N 1
ATOM 810 C CA . ASN A 1 100 ? -7.774 4.694 -1.677 1.00 94.88 100 ASN A CA 1
ATOM 811 C C . ASN A 1 100 ? -7.677 4.681 -3.209 1.00 94.88 100 ASN A C 1
ATOM 813 O O . ASN A 1 100 ? -8.583 5.153 -3.893 1.00 94.88 100 ASN A O 1
ATOM 817 N N . ARG A 1 101 ? -6.558 4.177 -3.730 1.00 96.62 101 ARG A N 1
ATOM 818 C CA . ARG A 1 101 ? -6.282 4.030 -5.166 1.00 96.62 101 ARG A CA 1
ATOM 819 C C . ARG A 1 101 ? -5.822 2.613 -5.506 1.00 96.62 101 ARG A C 1
ATOM 821 O O . ARG A 1 101 ? -5.089 2.422 -6.476 1.00 96.62 101 ARG A O 1
ATOM 828 N N . GLN A 1 102 ? -6.195 1.636 -4.681 1.00 97.88 102 GLN A N 1
ATOM 829 C CA . GLN A 1 102 ? -5.813 0.253 -4.911 1.00 97.88 102 GLN A CA 1
ATOM 830 C C . GLN A 1 102 ? -6.405 -0.235 -6.243 1.00 97.88 102 GLN A C 1
ATOM 832 O O . GLN A 1 102 ? -7.618 -0.128 -6.426 1.00 97.88 102 GLN A O 1
ATOM 837 N N . PRO A 1 103 ? -5.589 -0.753 -7.180 1.00 96.56 103 PRO A N 1
ATOM 838 C CA . PRO A 1 103 ? -6.106 -1.332 -8.414 1.00 96.56 103 PRO A CA 1
ATOM 839 C C . PRO A 1 103 ? -6.977 -2.565 -8.147 1.00 96.56 103 PRO A C 1
ATOM 841 O O . PRO A 1 103 ? -6.646 -3.396 -7.306 1.00 96.56 103 PRO A O 1
ATOM 844 N N . GLU A 1 104 ? -8.053 -2.729 -8.918 1.00 96.06 104 GLU A N 1
ATOM 845 C CA . GLU A 1 104 ? -8.918 -3.921 -8.848 1.00 96.06 104 GLU A CA 1
ATOM 846 C C . GLU A 1 104 ? -8.326 -5.139 -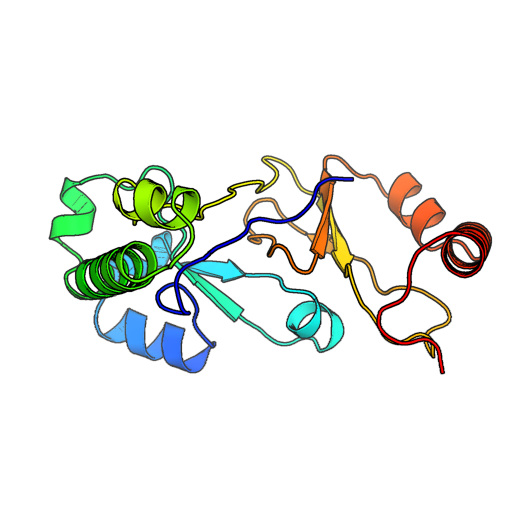9.583 1.00 96.06 104 GLU A C 1
ATOM 848 O O . GLU A 1 104 ? -8.809 -6.266 -9.446 1.00 96.06 104 GLU A O 1
ATOM 853 N N . THR A 1 105 ? -7.261 -4.924 -10.359 1.00 97.25 105 THR A N 1
ATOM 854 C CA . THR A 1 105 ? -6.566 -5.937 -11.157 1.00 97.25 105 THR A CA 1
ATOM 855 C C . THR A 1 105 ? -5.085 -6.005 -10.797 1.00 97.25 105 THR A C 1
ATOM 857 O O . THR A 1 105 ? -4.547 -5.130 -10.117 1.00 97.25 105 THR A O 1
ATOM 860 N N . ASN A 1 106 ? -4.408 -7.055 -11.263 1.00 97.62 106 ASN A N 1
ATOM 861 C CA . ASN A 1 106 ? -2.956 -7.154 -11.150 1.00 97.62 106 ASN A CA 1
ATOM 862 C C . ASN A 1 106 ? -2.287 -5.979 -11.877 1.00 97.62 106 ASN A C 1
ATOM 864 O O . ASN A 1 106 ? -2.782 -5.475 -12.893 1.00 97.62 106 ASN A O 1
ATOM 868 N N . TYR A 1 107 ? -1.153 -5.539 -11.346 1.00 98.31 107 TYR A N 1
ATOM 869 C CA . TYR A 1 107 ? -0.515 -4.305 -11.780 1.00 98.31 107 TYR A CA 1
ATOM 870 C C . TYR A 1 107 ? 1.009 -4.415 -11.757 1.00 98.31 107 TYR A C 1
ATOM 872 O O . TYR A 1 107 ? 1.575 -5.232 -11.037 1.00 98.31 107 TYR A O 1
ATOM 880 N N . ILE A 1 108 ? 1.687 -3.573 -12.539 1.00 98.50 108 ILE A N 1
ATOM 881 C CA . ILE A 1 108 ? 3.119 -3.316 -12.343 1.00 98.50 108 ILE A CA 1
ATOM 882 C C . ILE A 1 108 ? 3.269 -2.204 -11.312 1.00 98.50 108 ILE A C 1
ATOM 884 O O . ILE A 1 108 ? 2.673 -1.136 -11.463 1.00 98.50 108 ILE A O 1
ATOM 888 N N . LEU A 1 109 ? 4.077 -2.451 -10.290 1.00 98.31 109 LEU A N 1
ATOM 889 C CA . LEU A 1 109 ? 4.531 -1.474 -9.315 1.00 98.31 109 LEU A CA 1
ATOM 890 C C . LEU A 1 109 ? 5.787 -0.765 -9.816 1.00 98.31 109 LEU A C 1
ATOM 892 O O . LEU A 1 109 ? 6.727 -1.413 -10.272 1.00 98.31 109 LEU A O 1
ATOM 896 N N . ILE A 1 110 ? 5.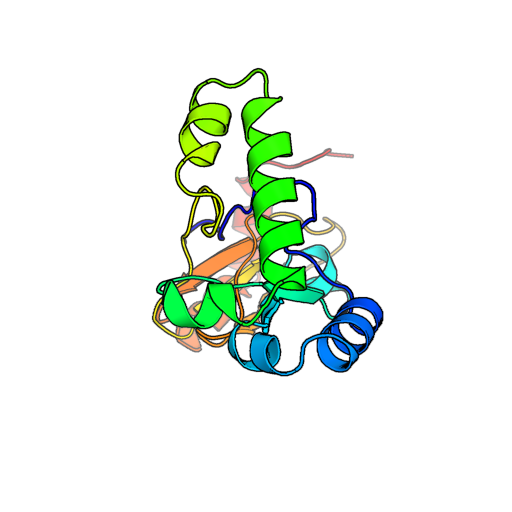823 0.556 -9.651 1.00 98.19 110 ILE A N 1
ATOM 897 C CA . ILE A 1 110 ? 6.988 1.404 -9.918 1.00 98.19 110 ILE A CA 1
ATOM 898 C C . ILE A 1 110 ? 7.261 2.251 -8.664 1.00 98.19 110 ILE A C 1
ATOM 900 O O . ILE A 1 110 ? 6.389 3.024 -8.267 1.00 98.19 110 ILE A O 1
ATOM 904 N N . PRO A 1 111 ? 8.426 2.150 -8.007 1.00 97.69 111 PRO A N 1
ATOM 905 C CA . PRO A 1 111 ? 8.794 3.049 -6.916 1.00 97.69 111 PRO A CA 1
ATOM 906 C C . PRO A 1 111 ? 8.833 4.499 -7.402 1.00 97.69 111 PRO A C 1
ATOM 908 O O . PRO A 1 111 ? 9.407 4.785 -8.450 1.00 97.69 111 PRO A O 1
ATOM 911 N N . SER A 1 112 ? 8.256 5.431 -6.639 1.00 95.69 112 SER A N 1
ATOM 912 C CA . SER A 1 112 ? 8.292 6.857 -7.017 1.00 95.69 112 SER A CA 1
ATOM 913 C C . SER A 1 112 ? 9.690 7.449 -6.845 1.00 95.69 112 SER A C 1
ATOM 915 O O . SER A 1 112 ? 10.045 8.422 -7.508 1.00 95.69 112 SER A O 1
ATOM 917 N N . HIS A 1 113 ? 10.477 6.863 -5.940 1.00 92.62 113 HIS A N 1
ATOM 918 C CA . HIS A 1 113 ? 11.826 7.288 -5.603 1.00 92.62 113 HIS A CA 1
ATOM 919 C C . HIS A 1 113 ? 12.723 6.058 -5.453 1.00 92.62 113 HIS A C 1
ATOM 921 O O . HIS A 1 113 ? 12.365 5.088 -4.785 1.00 92.62 113 HIS A O 1
ATOM 927 N N . SER A 1 114 ? 13.898 6.108 -6.072 1.00 92.75 114 SER A N 1
ATOM 928 C CA . SER A 1 114 ? 14.954 5.099 -5.973 1.00 92.75 114 SER A CA 1
ATOM 929 C C . SER A 1 114 ? 16.299 5.772 -6.236 1.00 92.75 114 SER A C 1
ATOM 931 O O . SER A 1 114 ? 16.327 6.780 -6.936 1.00 92.75 114 SER A O 1
ATOM 933 N N . SER A 1 115 ? 17.404 5.207 -5.738 1.00 91.88 115 SER A N 1
ATOM 934 C CA . SER A 1 115 ? 18.739 5.767 -6.016 1.00 91.88 115 SER A CA 1
ATOM 935 C C . SER A 1 115 ? 19.027 5.859 -7.517 1.00 91.88 115 SER A C 1
ATOM 937 O O . SER A 1 115 ? 18.808 4.906 -8.269 1.00 91.88 115 SER A O 1
ATOM 939 N N . GLU A 1 116 ? 19.587 7.002 -7.886 1.00 90.44 116 GLU A N 1
ATOM 940 C CA . GLU A 1 116 ? 20.166 7.397 -9.160 1.00 90.44 116 GLU A CA 1
ATOM 941 C C . GLU A 1 116 ? 21.324 6.503 -9.630 1.00 90.44 116 GLU A C 1
ATOM 943 O O . GLU A 1 116 ? 21.564 6.408 -10.833 1.00 90.44 116 GLU A O 1
ATOM 948 N N . ASN A 1 117 ? 21.994 5.793 -8.712 1.00 92.62 117 ASN A N 1
ATOM 949 C CA . ASN A 1 117 ? 23.098 4.879 -9.031 1.00 92.62 117 ASN A CA 1
ATOM 950 C C . ASN A 1 117 ? 22.640 3.618 -9.781 1.00 92.62 117 ASN A C 1
ATOM 952 O O . ASN A 1 117 ? 23.462 2.852 -10.284 1.00 92.62 117 ASN A O 1
ATOM 956 N N . ARG A 1 118 ? 21.328 3.361 -9.852 1.00 94.19 118 ARG A N 1
ATOM 957 C CA . ARG A 1 118 ? 20.782 2.210 -10.574 1.00 94.19 118 ARG A CA 1
ATOM 958 C C . ARG A 1 118 ? 20.656 2.524 -12.064 1.00 94.19 118 ARG A C 1
ATOM 960 O O . ARG A 1 118 ? 20.117 3.554 -12.465 1.00 94.19 118 ARG A O 1
ATOM 967 N N . ASN A 1 119 ? 21.080 1.582 -12.904 1.00 96.06 119 ASN A N 1
ATOM 968 C CA . ASN A 1 119 ? 20.866 1.681 -14.352 1.00 96.06 119 ASN A CA 1
ATOM 969 C C . ASN A 1 119 ? 19.380 1.606 -14.727 1.00 96.06 119 ASN A C 1
ATOM 971 O O . ASN A 1 119 ? 18.965 2.257 -15.683 1.00 96.06 119 ASN A O 1
ATOM 975 N N . TYR A 1 120 ? 18.601 0.854 -13.946 1.00 97.62 120 TYR A N 1
ATOM 976 C CA . TYR A 1 120 ? 17.167 0.670 -14.120 1.00 97.62 120 TYR A CA 1
ATOM 977 C C . TYR A 1 120 ? 16.440 0.912 -12.801 1.00 97.62 120 TYR A C 1
ATOM 979 O O . TYR A 1 120 ? 16.899 0.473 -11.744 1.00 97.62 120 TYR A O 1
ATOM 987 N N . ILE A 1 121 ? 15.285 1.573 -12.869 1.00 97.56 121 ILE A N 1
ATOM 988 C CA . ILE A 1 121 ? 14.355 1.621 -11.741 1.00 97.56 121 ILE A CA 1
ATOM 989 C C . ILE A 1 121 ? 13.825 0.196 -11.533 1.00 97.56 121 ILE A C 1
ATOM 991 O O . ILE A 1 121 ? 13.313 -0.393 -12.488 1.00 97.56 121 ILE A O 1
ATOM 995 N N . PRO A 1 122 ? 13.949 -0.384 -10.327 1.00 97.25 122 PRO A N 1
ATOM 996 C CA . PRO A 1 122 ? 13.385 -1.697 -10.055 1.00 97.25 122 PRO A CA 1
ATOM 997 C C . PRO A 1 122 ? 11.860 -1.588 -10.088 1.00 97.25 122 PRO A C 1
ATOM 999 O O . PRO A 1 122 ? 11.283 -0.794 -9.352 1.00 97.25 122 PRO A O 1
ATOM 1002 N N . ILE A 1 123 ? 11.214 -2.376 -10.942 1.00 98.19 123 ILE A N 1
ATOM 1003 C CA . ILE A 1 123 ? 9.754 -2.477 -11.052 1.00 98.19 123 ILE A CA 1
ATOM 1004 C C . ILE A 1 123 ? 9.360 -3.953 -10.994 1.00 98.19 123 ILE A C 1
ATOM 1006 O O . ILE A 1 123 ? 10.186 -4.825 -11.266 1.00 98.19 123 ILE A O 1
ATOM 1010 N N . GLY A 1 124 ? 8.112 -4.256 -10.650 1.00 97.50 124 GLY A N 1
ATOM 1011 C CA . GLY A 1 124 ? 7.678 -5.646 -10.493 1.00 97.50 124 GLY A CA 1
ATOM 1012 C C . GLY A 1 124 ? 6.179 -5.831 -10.651 1.00 97.50 124 GLY A C 1
ATOM 1013 O O . GLY A 1 124 ? 5.417 -4.880 -10.511 1.00 97.50 124 GLY A O 1
ATOM 1014 N N . PHE A 1 125 ? 5.759 -7.058 -10.951 1.00 98.00 125 PHE A N 1
ATOM 1015 C CA . PHE A 1 125 ? 4.345 -7.424 -10.965 1.00 98.00 125 PHE A CA 1
ATOM 1016 C C . PHE A 1 125 ? 3.834 -7.658 -9.545 1.00 98.00 125 PHE A C 1
ATOM 1018 O O . PHE A 1 125 ? 4.507 -8.298 -8.742 1.00 98.00 125 PHE A O 1
ATOM 1025 N N . MET A 1 126 ? 2.631 -7.161 -9.281 1.00 97.69 126 MET A N 1
ATOM 1026 C CA . MET A 1 126 ? 1.905 -7.285 -8.023 1.00 97.69 126 MET A CA 1
ATOM 1027 C C . MET A 1 126 ? 0.490 -7.788 -8.284 1.00 97.69 126 MET A C 1
ATOM 1029 O O . MET A 1 126 ? -0.077 -7.601 -9.370 1.00 97.69 126 MET A O 1
ATOM 1033 N N . THR A 1 127 ? -0.096 -8.409 -7.269 1.00 97.31 127 THR A N 1
ATOM 1034 C CA . THR A 1 127 ? -1.493 -8.833 -7.295 1.00 97.31 127 THR A CA 1
ATOM 1035 C C . THR A 1 127 ? -2.400 -7.728 -6.765 1.00 97.31 127 THR A C 1
ATOM 1037 O O . THR A 1 127 ? -1.965 -6.844 -6.030 1.00 97.31 127 THR A O 1
ATOM 1040 N N . LYS A 1 128 ? -3.696 -7.785 -7.086 1.00 96.31 128 LYS A N 1
ATOM 1041 C CA . LYS A 1 128 ? -4.692 -6.859 -6.510 1.00 96.31 128 LYS A CA 1
ATOM 1042 C C . LYS A 1 128 ? -4.772 -6.905 -4.973 1.00 96.31 128 LYS A C 1
ATOM 1044 O O . LYS A 1 128 ? -5.270 -5.958 -4.368 1.00 96.31 128 LYS A O 1
ATOM 1049 N N . ASP A 1 129 ? -4.295 -7.986 -4.352 1.00 96.56 129 ASP A N 1
ATOM 1050 C CA . ASP A 1 129 ? -4.276 -8.179 -2.898 1.00 96.56 129 ASP A CA 1
ATOM 1051 C C . ASP A 1 129 ? -3.070 -7.520 -2.210 1.00 96.56 129 ASP A C 1
ATOM 1053 O O . ASP A 1 129 ? -3.086 -7.338 -0.991 1.00 96.56 129 ASP A O 1
ATOM 1057 N N . ASP A 1 130 ? -2.058 -7.124 -2.984 1.00 97.69 130 ASP A N 1
ATOM 1058 C CA . ASP A 1 130 ? -0.900 -6.376 -2.510 1.00 97.69 130 ASP A CA 1
ATOM 1059 C C . ASP A 1 130 ? -1.255 -4.888 -2.462 1.00 97.69 130 ASP A C 1
ATOM 1061 O O . ASP A 1 130 ? -1.341 -4.224 -3.501 1.00 97.69 130 ASP A O 1
ATOM 1065 N N . ILE A 1 131 ? -1.501 -4.349 -1.266 1.00 98.25 131 ILE A N 1
ATOM 1066 C CA . ILE A 1 131 ? -1.948 -2.964 -1.108 1.00 98.25 131 ILE A CA 1
ATOM 1067 C C . ILE A 1 131 ? -0.806 -2.020 -1.465 1.00 98.25 131 ILE A C 1
ATOM 1069 O O . ILE A 1 131 ? 0.247 -2.021 -0.831 1.00 98.25 131 ILE A O 1
ATOM 1073 N N . LEU A 1 132 ? -1.020 -1.181 -2.472 1.00 98.31 132 LEU A N 1
ATOM 1074 C CA . LEU A 1 132 ? -0.016 -0.253 -2.963 1.00 98.31 132 LEU A CA 1
ATOM 1075 C C . LEU A 1 132 ? 0.026 1.008 -2.105 1.00 98.31 132 LEU A C 1
ATOM 1077 O O . LEU A 1 132 ? -0.965 1.735 -2.011 1.00 98.31 132 LEU A O 1
ATOM 1081 N N . ASN A 1 133 ? 1.185 1.327 -1.540 1.00 98.25 133 ASN A N 1
ATOM 1082 C CA . ASN A 1 133 ? 1.398 2.573 -0.817 1.00 98.25 133 ASN A CA 1
ATOM 1083 C C . ASN A 1 133 ? 1.679 3.753 -1.766 1.00 98.25 133 ASN A C 1
ATOM 1085 O O . ASN A 1 133 ? 2.238 3.599 -2.850 1.00 98.25 133 ASN A O 1
ATOM 1089 N N . ASN A 1 134 ? 1.350 4.969 -1.330 1.00 97.19 134 ASN A N 1
ATOM 1090 C CA . ASN A 1 134 ? 1.560 6.213 -2.073 1.00 97.19 134 ASN A CA 1
ATOM 1091 C C . ASN A 1 134 ? 3.028 6.579 -2.368 1.00 97.19 134 ASN A C 1
ATOM 1093 O O . ASN A 1 134 ? 3.259 7.561 -3.074 1.00 97.19 134 ASN A O 1
ATOM 1097 N N . SER A 1 135 ? 3.999 5.845 -1.818 1.00 97.25 135 SER A N 1
ATOM 1098 C CA . SER A 1 135 ? 5.414 5.904 -2.213 1.00 97.25 135 SER A CA 1
ATOM 1099 C C . SER A 1 135 ? 5.692 5.215 -3.557 1.00 97.25 135 SER A C 1
ATOM 1101 O O . SER A 1 135 ? 6.771 5.382 -4.127 1.00 97.25 135 SER A O 1
ATOM 1103 N N . CYS A 1 136 ? 4.712 4.513 -4.124 1.00 98.06 136 CYS A N 1
ATOM 1104 C CA . CYS A 1 136 ? 4.786 3.836 -5.413 1.00 98.06 136 CYS A CA 1
ATOM 1105 C C . CYS A 1 136 ? 3.685 4.306 -6.379 1.00 98.06 136 CYS A C 1
ATOM 1107 O O . CYS A 1 136 ? 2.689 4.929 -5.997 1.00 98.06 136 CYS A O 1
ATOM 1109 N N . LEU A 1 137 ? 3.875 3.957 -7.647 1.00 98.12 137 LEU A N 1
ATOM 1110 C CA . LEU A 1 137 ? 2.933 4.100 -8.747 1.00 98.12 137 LEU A CA 1
ATOM 1111 C C . LEU A 1 137 ? 2.515 2.714 -9.257 1.00 98.12 137 LEU A C 1
ATOM 1113 O O . LEU A 1 137 ? 3.284 1.758 -9.163 1.00 98.12 137 LEU A O 1
ATOM 1117 N N . SER A 1 138 ? 1.323 2.619 -9.842 1.00 98.00 138 SER A N 1
ATOM 1118 C CA . SER A 1 138 ? 0.821 1.423 -10.519 1.00 98.00 138 SER A CA 1
ATOM 1119 C C . SER A 1 138 ? 0.611 1.623 -12.015 1.00 98.00 138 SER A C 1
ATOM 1121 O O . SER A 1 138 ? 0.239 2.702 -12.497 1.00 98.00 138 SER A O 1
ATOM 1123 N N . VAL A 1 139 ? 0.758 0.520 -12.745 1.00 98.06 139 VAL A N 1
ATOM 1124 C CA . VAL A 1 139 ? 0.218 0.313 -14.091 1.00 98.06 139 VAL A CA 1
ATOM 1125 C C . VAL A 1 139 ? -0.739 -0.883 -14.034 1.00 98.06 139 VAL A C 1
ATOM 1127 O O . VAL A 1 139 ? -0.281 -2.023 -14.124 1.00 98.06 139 VAL A O 1
ATOM 1130 N N . PRO A 1 140 ? -2.046 -0.657 -13.815 1.00 97.44 140 PRO A N 1
ATOM 1131 C CA . PRO A 1 140 ? -3.051 -1.720 -13.829 1.00 97.44 140 PRO A CA 1
ATOM 1132 C C . PRO A 1 140 ? -3.160 -2.375 -15.206 1.00 97.44 140 PRO A C 1
ATOM 1134 O O . PRO A 1 140 ? -2.921 -1.713 -16.217 1.00 97.44 140 PRO A O 1
ATOM 1137 N N . ASN A 1 141 ? -3.554 -3.652 -15.249 1.00 94.75 141 ASN A N 1
ATOM 1138 C CA . ASN A 1 141 ? -3.728 -4.420 -16.495 1.00 94.75 141 ASN A CA 1
ATOM 1139 C C . ASN A 1 141 ? -2.470 -4.455 -17.377 1.00 94.75 141 ASN A C 1
ATOM 1141 O O . ASN A 1 141 ? -2.550 -4.550 -18.602 1.00 94.75 141 ASN A O 1
ATOM 1145 N N . ALA A 1 142 ? -1.300 -4.340 -16.755 1.00 94.62 142 ALA A N 1
ATOM 1146 C CA . ALA A 1 142 ? -0.043 -4.346 -17.472 1.00 94.62 142 ALA A CA 1
ATOM 1147 C C . ALA A 1 142 ? 0.324 -5.755 -17.942 1.00 94.62 142 ALA A C 1
ATOM 1149 O O . ALA A 1 142 ? 0.151 -6.748 -17.236 1.00 94.62 142 ALA A O 1
ATOM 1150 N N . THR A 1 143 ? 0.894 -5.813 -19.137 1.00 96.19 143 THR A N 1
ATOM 1151 C CA . THR A 1 143 ? 1.411 -7.031 -19.761 1.00 96.19 143 THR A CA 1
ATOM 1152 C C . THR A 1 143 ? 2.940 -7.052 -19.718 1.00 96.19 143 THR A C 1
ATOM 1154 O O . THR A 1 143 ? 3.587 -6.053 -19.386 1.00 96.19 143 THR A O 1
ATOM 1157 N N . LEU A 1 144 ? 3.546 -8.171 -20.128 1.00 97.31 144 LEU A N 1
ATOM 1158 C CA . LEU A 1 144 ? 4.999 -8.262 -20.322 1.00 97.31 144 LEU A CA 1
ATOM 1159 C C . LEU A 1 144 ? 5.530 -7.229 -21.326 1.00 97.31 144 LEU A C 1
ATOM 1161 O O . LEU A 1 144 ? 6.660 -6.772 -21.184 1.00 97.31 144 LEU A O 1
ATOM 1165 N N . TYR A 1 145 ? 4.711 -6.808 -22.295 1.00 97.88 145 TYR A N 1
ATOM 1166 C CA . TYR A 1 145 ? 5.070 -5.721 -23.202 1.00 97.88 145 TYR A CA 1
ATOM 1167 C C . TYR A 1 145 ? 5.282 -4.410 -22.436 1.00 97.88 145 TYR A C 1
ATOM 1169 O O . TYR A 1 145 ? 6.307 -3.751 -22.600 1.00 97.88 145 TYR A O 1
ATOM 1177 N N . ASN A 1 146 ? 4.354 -4.056 -21.540 1.00 97.44 146 ASN A N 1
ATOM 1178 C CA . ASN A 1 146 ? 4.497 -2.860 -20.710 1.00 97.44 146 ASN A CA 1
ATOM 1179 C C . ASN A 1 146 ? 5.741 -2.950 -19.826 1.00 97.44 146 ASN A C 1
ATOM 1181 O O . ASN A 1 146 ? 6.479 -1.973 -19.733 1.00 97.44 146 ASN A O 1
ATOM 1185 N N . PHE A 1 147 ? 5.993 -4.117 -19.227 1.00 97.88 147 PHE A N 1
ATOM 1186 C CA . PHE A 1 147 ? 7.200 -4.354 -18.438 1.00 97.88 147 PHE A CA 1
ATOM 1187 C C . PHE A 1 147 ? 8.464 -4.110 -19.269 1.00 97.88 147 PHE A C 1
ATOM 1189 O O . PHE A 1 147 ? 9.281 -3.283 -18.883 1.00 97.88 147 PHE A O 1
ATOM 1196 N N . GLY A 1 148 ? 8.578 -4.732 -20.448 1.00 98.00 148 GLY A N 1
ATOM 1197 C CA . GLY A 1 148 ? 9.747 -4.592 -21.320 1.00 98.00 148 GLY A CA 1
ATOM 1198 C C . GLY A 1 148 ? 10.013 -3.152 -21.766 1.00 98.00 148 GLY A C 1
ATOM 1199 O O . GLY A 1 148 ? 11.161 -2.710 -21.764 1.00 98.00 148 GLY A O 1
ATOM 1200 N N . ILE A 1 149 ? 8.963 -2.389 -22.089 1.00 98.12 149 ILE A N 1
ATOM 1201 C CA . ILE A 1 149 ? 9.098 -0.963 -22.417 1.00 98.12 149 ILE A CA 1
ATOM 1202 C C . ILE A 1 149 ? 9.589 -0.170 -21.201 1.00 98.12 149 ILE A C 1
ATOM 1204 O O . ILE A 1 149 ? 10.545 0.599 -21.320 1.00 98.12 149 ILE A O 1
ATOM 1208 N N . LEU A 1 150 ? 8.974 -0.373 -20.033 1.00 97.81 150 LEU A N 1
ATOM 1209 C CA . LEU A 1 150 ? 9.307 0.349 -18.803 1.00 97.81 150 LEU A CA 1
ATOM 1210 C C . LEU A 1 150 ? 10.681 -0.026 -18.239 1.00 97.81 150 LEU A C 1
ATOM 1212 O O . LEU A 1 150 ? 11.278 0.788 -17.550 1.00 97.81 150 LEU A O 1
ATOM 1216 N N . THR A 1 151 ? 11.217 -1.205 -18.553 1.00 97.69 151 THR A N 1
ATOM 1217 C CA . THR A 1 151 ? 12.587 -1.610 -18.202 1.00 97.69 151 THR A CA 1
ATOM 1218 C C . THR A 1 151 ? 13.581 -1.422 -19.347 1.00 97.69 151 THR A C 1
ATOM 1220 O O . THR A 1 151 ? 14.690 -1.942 -19.278 1.00 97.69 151 THR A O 1
ATOM 1223 N N . SER A 1 152 ? 13.222 -0.715 -20.421 1.00 98.31 152 SER A N 1
ATOM 1224 C CA . SER A 1 152 ? 14.139 -0.473 -21.539 1.00 98.31 152 SER A CA 1
ATOM 1225 C C . SER A 1 152 ? 15.158 0.624 -21.217 1.00 98.31 152 SER A C 1
ATOM 1227 O O . SER A 1 152 ? 14.860 1.592 -20.512 1.00 98.31 152 SER A O 1
ATOM 1229 N N . ALA A 1 153 ? 16.357 0.526 -21.799 1.00 98.25 153 ALA A N 1
ATOM 1230 C CA . ALA A 1 153 ? 17.372 1.574 -21.681 1.00 98.25 153 ALA A CA 1
ATOM 1231 C C . ALA A 1 153 ? 16.869 2.931 -22.213 1.00 98.25 153 ALA A C 1
ATOM 1233 O O . ALA A 1 153 ? 17.235 3.975 -21.678 1.00 98.25 153 ALA A O 1
ATOM 1234 N N . MET A 1 154 ? 15.983 2.920 -23.218 1.00 98.31 154 MET A N 1
ATOM 1235 C CA . MET A 1 154 ? 15.389 4.141 -23.771 1.00 98.31 154 MET A CA 1
ATOM 1236 C C . MET A 1 154 ? 14.434 4.805 -22.781 1.00 98.31 154 MET A C 1
ATOM 1238 O O . MET A 1 154 ? 14.497 6.018 -22.590 1.00 98.31 154 MET A O 1
ATOM 1242 N N . HIS A 1 155 ? 13.597 4.021 -22.093 1.00 98.00 155 HIS A N 1
ATOM 1243 C CA . HIS A 1 155 ? 12.743 4.559 -21.037 1.00 98.00 155 HIS A CA 1
ATOM 1244 C C . HIS A 1 155 ? 13.576 5.129 -19.883 1.00 98.00 155 HIS A C 1
ATOM 1246 O O . HIS A 1 155 ? 13.303 6.237 -19.426 1.00 98.00 155 HIS A O 1
ATOM 1252 N N . MET A 1 156 ? 14.645 4.439 -19.469 1.00 97.81 156 MET A N 1
ATOM 1253 C CA . MET A 1 156 ? 15.548 4.952 -18.430 1.00 97.81 156 MET A CA 1
ATOM 1254 C C . MET A 1 156 ? 16.249 6.249 -18.848 1.00 97.81 156 MET A C 1
ATOM 1256 O O . MET A 1 156 ? 16.365 7.165 -18.03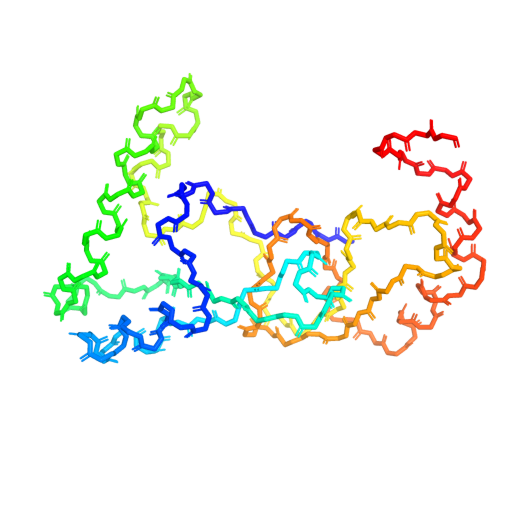3 1.00 97.81 156 MET A O 1
ATOM 1260 N N . ALA A 1 157 ? 16.680 6.367 -20.108 1.00 97.69 157 ALA A N 1
ATOM 1261 C CA . ALA A 1 157 ? 17.257 7.601 -20.641 1.00 97.69 157 ALA A CA 1
ATOM 1262 C C . ALA A 1 157 ? 16.244 8.758 -20.609 1.00 97.69 157 ALA A C 1
ATOM 1264 O O . ALA A 1 157 ? 16.573 9.852 -20.148 1.00 97.69 157 ALA A O 1
ATOM 1265 N N . TRP A 1 158 ? 14.997 8.500 -21.015 1.00 97.81 158 TRP A N 1
ATOM 1266 C CA . TRP A 1 158 ? 13.916 9.485 -20.956 1.00 97.81 158 TRP A CA 1
ATOM 1267 C C . TRP A 1 158 ? 13.631 9.957 -19.526 1.00 97.81 158 TRP A C 1
ATOM 1269 O O . TRP A 1 158 ? 13.577 11.162 -19.275 1.00 97.81 158 TRP A O 1
ATOM 1279 N N . VAL A 1 159 ? 13.497 9.026 -18.574 1.00 95.88 159 VAL A N 1
ATOM 1280 C CA . VAL A 1 159 ? 13.268 9.349 -17.157 1.00 95.88 159 VAL A CA 1
ATOM 1281 C C . VAL A 1 159 ? 14.403 10.219 -16.615 1.00 95.88 159 VAL A C 1
ATOM 1283 O O . VAL A 1 159 ? 14.140 11.258 -16.009 1.00 95.88 159 VAL A O 1
ATOM 1286 N N . LYS A 1 160 ? 15.663 9.853 -16.891 1.00 93.75 160 LYS A N 1
ATOM 1287 C CA . LYS A 1 160 ? 16.843 10.617 -16.452 1.00 93.75 160 LYS A CA 1
ATOM 1288 C C . LYS A 1 160 ? 16.881 12.037 -17.018 1.00 93.75 160 LYS A C 1
ATOM 1290 O O . LYS A 1 160 ? 17.352 12.931 -16.315 1.00 93.75 160 LYS A O 1
ATOM 1295 N N . ALA A 1 161 ? 16.417 12.230 -18.252 1.00 95.75 161 ALA A N 1
ATOM 1296 C CA . ALA A 1 161 ? 16.459 13.513 -18.949 1.00 95.75 161 ALA A CA 1
ATOM 1297 C C . ALA A 1 161 ? 15.289 14.452 -18.609 1.00 95.75 161 ALA A C 1
ATOM 1299 O O . ALA A 1 161 ? 15.445 15.663 -18.734 1.00 95.75 161 ALA A O 1
ATOM 1300 N N . THR A 1 162 ? 14.127 13.922 -18.204 1.00 96.31 162 THR A N 1
ATOM 1301 C CA . THR A 1 162 ? 12.875 14.711 -18.162 1.00 96.31 162 THR A CA 1
ATOM 1302 C C . THR A 1 162 ? 12.167 14.764 -16.809 1.00 96.31 162 THR A C 1
ATOM 1304 O O . THR A 1 162 ? 11.391 15.688 -16.574 1.00 96.31 162 THR A O 1
ATOM 1307 N N . CYS A 1 163 ? 12.391 13.800 -15.913 1.00 93.75 163 CYS A N 1
ATOM 1308 C CA . CYS A 1 163 ? 11.666 13.719 -14.642 1.00 93.75 163 CYS A CA 1
ATOM 1309 C C . CYS A 1 163 ? 12.376 14.468 -13.500 1.00 93.75 163 CYS A C 1
ATOM 1311 O O . CYS A 1 163 ? 13.594 14.650 -13.506 1.00 93.75 163 CYS A O 1
ATOM 1313 N N . GLY A 1 164 ? 11.600 14.880 -12.490 1.00 92.31 164 GLY A N 1
ATOM 1314 C CA . GLY A 1 164 ? 12.122 15.531 -11.283 1.00 92.31 164 GLY A CA 1
ATOM 1315 C C . GLY A 1 164 ? 12.947 14.592 -10.394 1.00 92.31 164 GLY A C 1
ATOM 1316 O O . GLY A 1 164 ? 12.830 13.369 -10.484 1.00 92.31 164 GLY A O 1
ATOM 1317 N N . ARG A 1 165 ? 13.771 15.170 -9.509 1.00 89.12 165 ARG A N 1
ATOM 1318 C CA . ARG A 1 165 ? 14.657 14.443 -8.583 1.00 89.12 165 ARG A CA 1
ATOM 1319 C C . ARG A 1 165 ? 14.501 14.970 -7.155 1.00 89.12 165 ARG A C 1
ATOM 1321 O O . ARG A 1 165 ? 14.372 16.175 -6.952 1.00 89.12 165 ARG A O 1
ATOM 1328 N N . LEU A 1 166 ? 14.509 14.062 -6.180 1.00 81.50 166 LEU A N 1
ATOM 1329 C CA . LEU A 1 166 ? 14.644 14.391 -4.760 1.00 81.50 166 LEU A CA 1
ATOM 1330 C C . LEU A 1 166 ? 16.141 14.407 -4.457 1.00 81.50 166 LEU A C 1
ATOM 1332 O O . LEU A 1 166 ? 16.721 13.345 -4.280 1.00 81.50 166 LEU A O 1
ATOM 1336 N N . GLU A 1 167 ? 16.730 15.603 -4.458 1.00 63.50 167 GLU A N 1
ATOM 1337 C CA . GLU A 1 167 ? 18.180 15.842 -4.389 1.00 63.50 167 GLU A CA 1
ATOM 1338 C C . GLU A 1 167 ? 18.917 15.422 -5.681 1.00 63.50 167 GLU A C 1
ATOM 1340 O O . GLU A 1 167 ? 19.039 14.247 -6.010 1.00 63.50 167 GLU A O 1
ATOM 1345 N N . SER A 1 168 ? 19.411 16.403 -6.447 1.00 55.34 168 SER A N 1
ATOM 1346 C CA . SER A 1 168 ? 20.451 16.167 -7.459 1.00 55.34 168 SER A CA 1
ATOM 1347 C C . SER A 1 168 ? 21.788 16.459 -6.797 1.00 55.34 168 SER A C 1
ATOM 1349 O O . SER A 1 168 ? 22.009 17.598 -6.383 1.00 55.34 168 SER A O 1
ATOM 1351 N N . ARG A 1 169 ? 22.649 15.453 -6.686 1.00 52.91 169 ARG A N 1
ATOM 1352 C CA . ARG A 1 169 ? 24.066 15.641 -6.366 1.00 52.91 169 ARG A CA 1
ATOM 1353 C C . ARG A 1 169 ? 24.896 15.504 -7.632 1.00 52.91 169 ARG A C 1
ATOM 1355 O O . ARG A 1 169 ? 24.457 14.752 -8.533 1.00 52.91 169 ARG A O 1
#

pLDDT: mean 96.03, std 5.66, range [52.91, 98.5]

Radius of gyration: 17.8 Å; chains: 1; bounding box: 45×35×44 Å

Sequence (169 aa):
MYKGSQPTDGGNFLFTESEKNDFLTKEPKAAKYIKPLISAHEFINGEKRYCLWLVDVEPNELKQMPNVLKRIEGVRKMRLASSKKQTQDWANKPTLFTENRQPETNYILIPSHSSENRNYIPIGFMTKDDILNNSCLSVPNATLYNFGILTSAMHMAWVKATCGRLESR